Protein AF-A0A5J9UDC1-F1 (afdb_monomer_lite)

Foldseek 3Di:
DDPDPVVVVVVVVVVVVVVVVVVVPDDDDDDDDDDPPDPPDPDDPDPDDPVDDDDDDDPCDDPDDLVPDPQDDPVRRPPDPDDDPDPPDRDQDQDPVRDTDDDDDDQAQADFDQDPVGTDGDPPGNPVCPVCPPPPDDDDDNVVNVPDDD

pLDDT: mean 74.93, std 16.0, range [42.19, 95.94]

Radius of gyration: 31.2 Å; chains: 1; bounding box: 44×82×73 Å

Sequence (150 aa):
MKPRLDMLCAAVVAVLLLAACNATAAKSTSQLKNGQHRQASSSASGSCDVFRGRWVLDASYPLYDSSRCPFVRKEFDCRKPGGEPNQTTIPHIRLDYSVTLVYYLSHYLIDIVNEKAGRVLKLDAVDKCHKWRDADVLVFGSWCWWASKK

Organism: NCBI:txid38414

InterPro domains:
  IPR025846 Trichome birefringence-like, N-terminal domain [PF14416] (47-82)
  IPR026057 Trichome birefringence-like, C-terminal domain [PF13839] (95-150)
  IPR029962 Trichome birefringence-like family [PTHR32285] (90-148)

Structure (mmCIF, N/CA/C/O backbone):
data_AF-A0A5J9UDC1-F1
#
_entry.id   AF-A0A5J9UDC1-F1
#
loop_
_atom_site.group_PDB
_atom_site.id
_atom_site.type_symbol
_atom_site.label_atom_id
_atom_site.label_alt_id
_atom_site.label_comp_id
_atom_site.label_asym_id
_atom_site.label_entity_id
_atom_site.label_seq_id
_atom_site.pdbx_PDB_ins_code
_atom_site.Cartn_x
_atom_site.Cartn_y
_atom_site.Cartn_z
_atom_site.occupancy
_atom_site.B_iso_or_equiv
_atom_site.auth_seq_id
_atom_site.auth_comp_id
_atom_site.auth_asym_id
_atom_site.auth_atom_id
_atom_site.pdbx_PDB_model_num
ATOM 1 N N . MET A 1 1 ? -23.444 59.902 -43.650 1.00 46.25 1 MET A N 1
ATOM 2 C CA . MET A 1 1 ? -23.418 58.572 -43.004 1.00 46.25 1 MET A CA 1
ATOM 3 C C . MET A 1 1 ? -22.331 57.737 -43.670 1.00 46.25 1 MET A C 1
ATOM 5 O O . MET A 1 1 ? -22.429 57.489 -44.861 1.00 46.25 1 MET A O 1
ATOM 9 N N . LYS A 1 2 ? -21.255 57.405 -42.947 1.00 46.91 2 LYS A N 1
ATOM 10 C CA . LYS A 1 2 ? -20.126 56.583 -43.420 1.00 46.91 2 LYS A CA 1
ATOM 11 C C . LYS A 1 2 ? -19.844 55.548 -42.325 1.00 46.91 2 LYS A C 1
ATOM 13 O O . LYS A 1 2 ? -19.538 55.975 -41.211 1.00 46.91 2 LYS A O 1
ATOM 18 N N . PRO A 1 3 ? -20.000 54.239 -42.575 1.00 50.06 3 PRO A N 1
ATOM 19 C CA . PRO A 1 3 ? -19.597 53.236 -41.600 1.00 50.06 3 PRO A CA 1
ATOM 20 C C . PRO A 1 3 ? -18.074 53.301 -41.443 1.00 50.06 3 PRO A C 1
ATOM 22 O O . PRO A 1 3 ? -17.346 53.451 -42.426 1.00 50.06 3 PRO A O 1
ATOM 25 N N . ARG A 1 4 ? -17.603 53.285 -40.193 1.00 58.06 4 ARG A N 1
ATOM 26 C CA . ARG A 1 4 ? -16.180 53.412 -39.867 1.00 58.06 4 ARG A CA 1
ATOM 27 C C . ARG A 1 4 ? -15.426 52.201 -40.413 1.00 58.06 4 ARG A C 1
ATOM 29 O O . ARG A 1 4 ? -15.742 51.063 -40.073 1.00 58.06 4 ARG A O 1
ATOM 36 N N . LEU A 1 5 ? -14.445 52.490 -41.262 1.00 56.72 5 LEU A N 1
ATOM 37 C CA . LEU A 1 5 ? -13.583 51.552 -41.983 1.00 56.72 5 LEU A CA 1
ATOM 38 C C . LEU A 1 5 ? -12.918 50.510 -41.056 1.00 56.72 5 LEU A C 1
ATOM 40 O O . LEU A 1 5 ? -12.676 49.380 -41.470 1.00 56.72 5 LEU A O 1
ATOM 44 N N . ASP A 1 6 ? -12.737 50.850 -39.779 1.00 61.81 6 ASP A N 1
ATOM 45 C CA . ASP A 1 6 ? -12.153 49.978 -38.753 1.00 61.81 6 ASP A CA 1
ATOM 46 C C . ASP A 1 6 ? -13.005 48.733 -38.450 1.00 61.81 6 ASP A C 1
ATOM 48 O O . ASP A 1 6 ? -12.471 47.647 -38.220 1.00 61.81 6 ASP A O 1
ATOM 52 N N . MET A 1 7 ? -14.337 48.851 -38.505 1.00 63.88 7 MET A N 1
ATOM 53 C CA . MET A 1 7 ? -15.242 47.739 -38.181 1.00 63.88 7 MET A CA 1
ATOM 54 C C . MET A 1 7 ? -15.325 46.715 -39.319 1.00 63.88 7 MET A C 1
ATOM 56 O O . MET A 1 7 ? -15.493 45.521 -39.077 1.00 63.88 7 MET A O 1
ATOM 60 N N . LEU A 1 8 ? -15.144 47.175 -40.561 1.00 66.62 8 LEU A N 1
ATOM 61 C CA . LEU A 1 8 ? -15.025 46.307 -41.731 1.00 66.62 8 LEU A CA 1
ATOM 62 C C . LEU A 1 8 ? -13.693 45.547 -41.713 1.00 66.62 8 LEU A C 1
ATOM 64 O O . LEU A 1 8 ? -13.681 44.352 -41.993 1.00 66.62 8 LEU A O 1
ATOM 68 N N . CYS A 1 9 ? -12.596 46.192 -41.301 1.00 71.50 9 CYS A N 1
ATOM 69 C CA . CYS A 1 9 ? -11.298 45.530 -41.139 1.00 71.50 9 CYS A CA 1
ATOM 70 C C . CYS A 1 9 ? -11.352 44.396 -40.105 1.00 71.50 9 CYS A C 1
ATOM 72 O O . CYS A 1 9 ? -10.913 43.284 -40.392 1.00 71.50 9 CYS A O 1
ATOM 74 N N . ALA A 1 10 ? -11.943 44.640 -38.931 1.00 73.12 10 ALA A N 1
ATOM 75 C CA . ALA A 1 10 ? -12.063 43.621 -37.887 1.00 73.12 10 ALA A CA 1
ATOM 76 C C . ALA A 1 10 ? -12.912 42.416 -38.335 1.00 73.12 10 ALA A C 1
ATOM 78 O O . ALA A 1 10 ? -12.539 41.268 -38.088 1.00 73.12 10 ALA A O 1
ATOM 79 N N . ALA A 1 11 ? -14.017 42.667 -39.046 1.00 79.06 11 ALA A N 1
ATOM 80 C CA . ALA A 1 11 ? -14.871 41.609 -39.580 1.00 79.06 11 ALA A CA 1
ATOM 81 C C . ALA A 1 11 ? -14.157 40.777 -40.660 1.00 79.06 11 ALA A C 1
ATOM 83 O O . ALA A 1 11 ? -14.236 39.550 -40.640 1.00 79.06 11 ALA A O 1
ATOM 84 N N . VAL A 1 12 ? -13.410 41.420 -41.566 1.00 82.06 12 VAL A N 1
ATOM 85 C CA . VAL A 1 12 ? -12.640 40.724 -42.611 1.00 82.06 12 VAL A CA 1
ATOM 86 C C . VAL A 1 12 ? -11.525 39.870 -41.999 1.00 82.06 12 VAL A C 1
ATOM 88 O O . VAL A 1 12 ? -11.367 38.714 -42.388 1.00 82.06 12 VAL A O 1
ATOM 91 N N . VAL A 1 13 ? -10.802 40.378 -40.996 1.00 81.25 13 VAL A N 1
ATOM 92 C CA . VAL A 1 13 ? -9.755 39.614 -40.292 1.00 81.25 13 VAL A CA 1
ATOM 93 C C . VAL A 1 13 ? -10.343 38.404 -39.558 1.00 81.25 13 VAL A C 1
ATOM 95 O O . VAL A 1 13 ? -9.793 37.309 -39.656 1.00 81.25 13 VAL A O 1
ATOM 98 N N . ALA A 1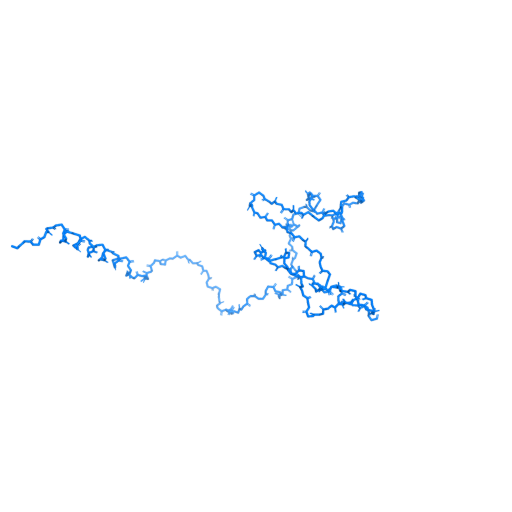 14 ? -11.486 38.558 -38.882 1.00 81.50 14 ALA A N 1
ATOM 99 C CA . ALA A 1 14 ? -12.152 37.450 -38.197 1.00 81.50 14 ALA A CA 1
ATOM 100 C C . ALA A 1 14 ? -12.617 36.351 -39.172 1.00 81.50 14 ALA A C 1
ATOM 102 O O . ALA A 1 14 ? -12.428 35.165 -38.899 1.00 81.50 14 ALA A O 1
ATOM 103 N N . VAL A 1 15 ? -13.167 36.730 -40.331 1.00 81.69 15 VAL A N 1
ATOM 104 C CA . VAL A 1 15 ? -13.594 35.781 -41.374 1.00 81.69 15 VAL A CA 1
ATOM 105 C C . VAL A 1 15 ? -12.397 35.039 -41.983 1.00 81.69 15 VAL A C 1
ATOM 107 O O . VAL A 1 15 ? -12.477 33.829 -42.190 1.00 81.69 15 VAL A O 1
ATOM 110 N N . LEU A 1 16 ? -11.268 35.721 -42.210 1.00 78.94 16 LEU A N 1
ATOM 111 C CA . LEU A 1 16 ? -10.038 35.093 -42.710 1.00 78.94 16 LEU A CA 1
ATOM 112 C C . LEU A 1 16 ? -9.428 34.107 -41.700 1.00 78.94 16 LEU A C 1
ATOM 114 O O . LEU A 1 16 ? -8.995 33.024 -42.091 1.00 78.94 16 LEU A O 1
ATOM 118 N N . LEU A 1 17 ? -9.440 34.435 -40.404 1.00 74.00 17 LEU A N 1
ATOM 119 C CA . LEU A 1 17 ? -8.957 33.541 -39.344 1.00 74.00 17 LEU A CA 1
AT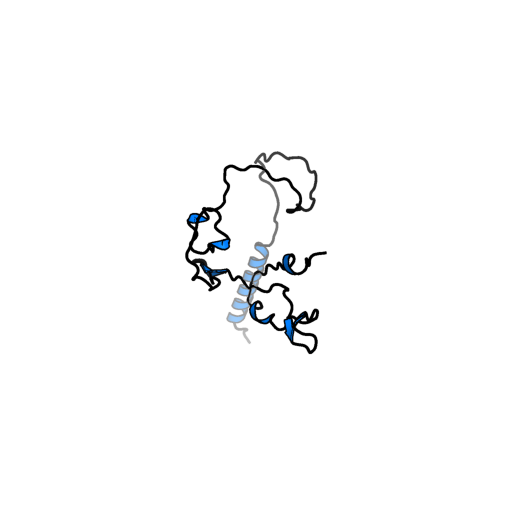OM 120 C C . LEU A 1 17 ? -9.843 32.296 -39.188 1.00 74.00 17 LEU A C 1
ATOM 122 O O . LEU A 1 17 ? -9.332 31.185 -39.055 1.00 74.00 17 LEU A O 1
ATOM 126 N N . LEU A 1 18 ? -11.167 32.457 -39.268 1.00 74.56 18 LEU A N 1
ATOM 127 C CA . LEU A 1 18 ? -12.111 31.334 -39.243 1.00 74.56 18 LEU A CA 1
ATOM 128 C C . LEU A 1 18 ? -11.950 30.420 -40.469 1.00 74.56 18 LEU A C 1
ATOM 130 O O . LEU A 1 18 ? -11.975 29.197 -40.330 1.00 74.56 18 LEU A O 1
ATOM 134 N N . ALA A 1 19 ? -11.723 30.992 -41.655 1.00 73.06 19 ALA A N 1
ATOM 135 C CA . ALA A 1 19 ? -11.445 30.219 -42.865 1.00 73.06 19 ALA A CA 1
ATOM 136 C C . ALA A 1 19 ? -10.127 29.4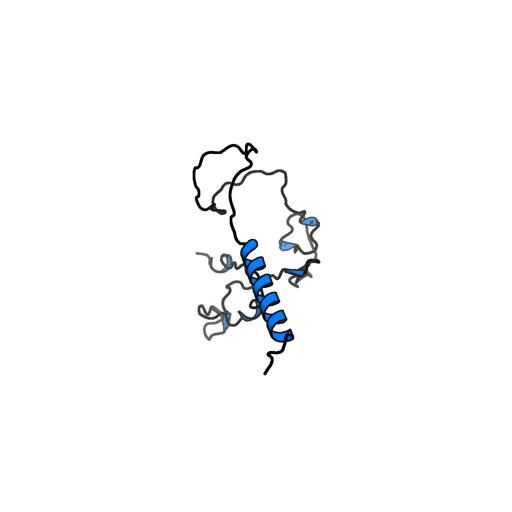26 -42.761 1.00 73.06 19 ALA A C 1
ATOM 138 O O . ALA A 1 19 ? -10.076 28.271 -43.182 1.00 73.06 19 ALA A O 1
ATOM 139 N N . ALA A 1 20 ? -9.087 30.003 -42.147 1.00 68.62 20 ALA A N 1
ATOM 140 C CA . ALA A 1 20 ? -7.813 29.323 -41.911 1.00 68.62 20 ALA A CA 1
ATOM 141 C C . ALA A 1 20 ? -7.926 28.172 -40.891 1.00 68.62 20 ALA A C 1
ATOM 143 O O . ALA A 1 20 ? -7.293 27.134 -41.078 1.00 68.62 20 ALA A O 1
ATOM 144 N N . CYS A 1 21 ? -8.775 28.301 -39.863 1.00 58.31 21 CYS A N 1
ATOM 145 C CA . CYS A 1 21 ? -9.057 27.211 -38.916 1.00 58.31 21 CYS A CA 1
ATOM 146 C C . CYS A 1 21 ? -9.716 25.994 -39.583 1.00 58.31 21 CYS A C 1
ATOM 148 O O . CYS A 1 21 ? -9.442 24.858 -39.205 1.00 58.31 21 CYS A O 1
ATOM 150 N N . ASN A 1 22 ? -10.547 26.206 -40.606 1.00 60.66 22 ASN A N 1
ATOM 151 C CA . ASN A 1 22 ? -11.188 25.104 -41.328 1.00 60.66 22 ASN A CA 1
ATOM 152 C C . ASN A 1 22 ? -10.252 24.427 -42.348 1.00 60.66 22 ASN A C 1
ATOM 154 O O . ASN A 1 22 ? -10.557 23.333 -42.822 1.00 60.66 22 ASN A O 1
ATOM 158 N N . ALA A 1 23 ? -9.103 25.036 -42.665 1.00 57.06 23 ALA A N 1
ATOM 159 C CA . ALA A 1 23 ? -8.121 24.493 -43.605 1.00 57.06 23 ALA A CA 1
ATOM 160 C C . ALA A 1 23 ? -7.165 23.454 -42.983 1.00 57.06 23 ALA A C 1
ATOM 162 O O . ALA A 1 23 ? -6.425 22.801 -43.715 1.00 57.06 23 ALA A O 1
ATOM 163 N N . THR A 1 24 ? -7.192 23.246 -41.661 1.00 57.28 24 THR A N 1
ATOM 164 C CA . THR A 1 24 ? -6.388 22.214 -40.972 1.00 57.28 24 THR A CA 1
ATOM 165 C C . THR A 1 24 ? -7.205 21.011 -40.494 1.00 57.28 24 THR A C 1
ATOM 167 O O . THR A 1 24 ? -6.639 20.049 -39.980 1.00 57.28 24 THR A O 1
ATOM 170 N N . ALA A 1 25 ? -8.521 21.006 -40.724 1.00 57.12 25 ALA A N 1
ATOM 171 C CA . ALA A 1 25 ? -9.428 19.943 -40.286 1.00 57.12 25 ALA A CA 1
ATOM 172 C C . ALA A 1 25 ? -9.952 19.062 -41.440 1.00 57.12 25 ALA A C 1
ATOM 174 O O . ALA A 1 25 ? -11.057 18.526 -41.363 1.00 57.12 25 ALA A O 1
ATOM 175 N N . ALA A 1 26 ? -9.174 18.882 -42.515 1.00 56.66 26 ALA A N 1
ATOM 176 C CA . ALA A 1 26 ? -9.539 17.990 -43.614 1.00 56.66 26 ALA A CA 1
ATOM 177 C C . ALA A 1 26 ? -8.472 16.910 -43.881 1.00 56.66 26 ALA A C 1
ATOM 179 O O . ALA A 1 26 ? -7.430 17.165 -44.474 1.00 56.66 26 ALA A O 1
ATOM 180 N N . LYS A 1 27 ? -8.858 15.678 -43.521 1.00 42.19 27 LYS A N 1
ATOM 181 C CA . LYS A 1 27 ? -8.386 14.364 -44.000 1.00 42.19 27 LYS A CA 1
ATOM 182 C C . LYS A 1 27 ? -7.052 13.836 -43.471 1.00 42.19 27 LYS A C 1
ATOM 184 O O . LYS A 1 27 ? -5.985 13.973 -44.057 1.00 42.19 27 LYS A O 1
ATOM 189 N N . SER A 1 28 ? -7.211 13.027 -42.428 1.00 46.03 28 SER A N 1
ATOM 190 C CA . SER A 1 28 ? -6.384 11.851 -42.196 1.00 46.03 28 SER A CA 1
ATOM 191 C C . SER A 1 28 ? -6.628 10.775 -43.276 1.00 46.03 28 SER A C 1
ATOM 193 O O . SER A 1 28 ? -7.743 10.634 -43.783 1.00 46.03 28 SER A O 1
ATOM 195 N N . THR A 1 29 ? -5.584 9.971 -43.517 1.00 45.09 29 THR A N 1
ATOM 196 C CA . THR A 1 29 ? -5.488 8.682 -44.248 1.00 45.09 29 THR A CA 1
ATOM 197 C C . THR A 1 29 ? -5.123 8.698 -45.751 1.00 45.09 29 THR A C 1
ATOM 199 O O . THR A 1 29 ? -5.962 8.896 -46.622 1.00 45.09 29 THR A O 1
ATOM 202 N N . SER A 1 30 ? -3.864 8.361 -46.090 1.00 49.56 30 SER A N 1
ATOM 203 C CA . SER A 1 30 ? -3.491 7.018 -46.606 1.00 49.56 30 SER A CA 1
ATOM 204 C C . SER A 1 30 ? -2.038 6.906 -47.145 1.00 49.56 30 SER A C 1
ATOM 206 O O . SER A 1 30 ? -1.659 7.548 -48.111 1.00 49.56 30 SER A O 1
ATOM 208 N N . GLN A 1 31 ? -1.283 5.975 -46.535 1.00 49.84 31 GLN A N 1
ATOM 209 C CA . GLN A 1 31 ? -0.280 5.057 -47.123 1.00 49.84 31 GLN A CA 1
ATOM 210 C C . GLN A 1 31 ? 1.108 5.563 -47.599 1.00 49.84 31 GLN A C 1
ATOM 212 O O . GLN A 1 31 ? 1.301 5.918 -48.755 1.00 49.84 31 GLN A O 1
ATOM 217 N N . LEU A 1 32 ? 2.128 5.305 -46.765 1.00 48.84 32 LEU A N 1
ATOM 218 C CA . LEU A 1 32 ? 3.418 4.742 -47.201 1.00 48.84 32 LEU A CA 1
ATOM 219 C C . LEU A 1 32 ? 3.687 3.474 -46.368 1.00 48.84 32 LEU A C 1
ATOM 221 O O . LEU A 1 32 ? 4.038 3.539 -45.191 1.00 48.84 32 LEU A O 1
ATOM 225 N N . LYS A 1 33 ? 3.457 2.303 -46.974 1.00 49.88 33 LYS A N 1
ATOM 226 C CA . LYS A 1 33 ? 3.896 0.995 -46.464 1.00 49.88 33 LYS A CA 1
ATOM 227 C C . LYS A 1 33 ? 5.405 0.870 -46.686 1.00 49.88 33 LYS A C 1
ATOM 229 O O . LYS A 1 33 ? 5.839 1.080 -47.811 1.00 49.88 33 LYS A O 1
ATOM 234 N N . ASN A 1 34 ? 6.164 0.437 -45.678 1.00 42.56 34 ASN A N 1
ATOM 235 C CA . ASN A 1 34 ? 6.814 -0.885 -45.678 1.00 42.56 34 ASN A CA 1
ATOM 236 C C . ASN A 1 34 ? 7.710 -1.049 -44.433 1.00 42.56 34 ASN A C 1
ATOM 238 O O . ASN A 1 34 ? 8.881 -0.685 -44.433 1.00 42.56 34 ASN A O 1
ATOM 242 N N . GLY A 1 35 ? 7.152 -1.633 -43.377 1.00 43.56 35 GLY A N 1
ATOM 243 C CA . GLY A 1 35 ? 7.904 -2.257 -42.296 1.00 43.56 35 GLY A CA 1
ATOM 244 C C . GLY A 1 35 ? 7.243 -3.600 -42.036 1.00 43.56 35 GLY A C 1
ATOM 245 O O . GLY A 1 35 ? 6.104 -3.642 -41.576 1.00 43.56 35 GLY A O 1
ATOM 246 N N . GLN A 1 36 ? 7.901 -4.695 -42.416 1.00 49.31 36 GLN A N 1
ATOM 247 C CA . GLN A 1 36 ? 7.413 -6.053 -42.186 1.00 49.31 36 GLN A CA 1
ATOM 248 C C . GLN A 1 36 ? 7.435 -6.367 -40.683 1.00 49.31 36 GLN A C 1
ATOM 250 O O . GLN A 1 36 ? 8.337 -7.035 -40.186 1.00 49.31 36 GLN A O 1
ATOM 255 N N . HIS A 1 37 ? 6.422 -5.915 -39.947 1.00 45.47 37 HIS A N 1
ATOM 256 C CA . HIS A 1 37 ? 6.057 -6.551 -38.691 1.00 45.47 37 HIS A CA 1
ATOM 257 C C . HIS A 1 37 ? 5.244 -7.794 -39.053 1.00 45.47 37 HIS A C 1
ATOM 259 O O . HIS A 1 37 ? 4.125 -7.689 -39.560 1.00 45.47 37 HIS A O 1
ATOM 265 N N . ARG A 1 38 ? 5.853 -8.971 -38.870 1.00 47.41 38 ARG A N 1
ATOM 266 C CA . ARG A 1 38 ? 5.211 -10.278 -39.044 1.00 47.41 38 ARG A CA 1
ATOM 267 C C . ARG A 1 38 ? 3.813 -10.238 -38.422 1.00 47.41 38 ARG A C 1
ATOM 269 O O . ARG A 1 38 ? 3.671 -10.007 -37.224 1.00 47.41 38 ARG A O 1
ATOM 276 N N . GLN A 1 39 ? 2.792 -10.470 -39.245 1.00 53.41 39 GLN A N 1
ATOM 277 C CA . GLN A 1 39 ? 1.455 -10.797 -38.772 1.00 53.41 39 GLN A CA 1
ATOM 278 C C . GLN A 1 39 ? 1.543 -12.149 -38.061 1.00 53.41 39 GLN A C 1
ATOM 280 O O . GLN A 1 39 ? 1.449 -13.204 -38.684 1.00 53.41 39 GLN A O 1
ATOM 285 N N . ALA A 1 40 ? 1.770 -12.114 -36.750 1.00 49.25 40 ALA A N 1
ATOM 286 C CA . ALA A 1 40 ? 1.344 -13.200 -35.891 1.00 49.25 40 ALA A CA 1
ATOM 287 C C . ALA A 1 40 ? -0.187 -13.175 -35.916 1.00 49.25 40 ALA A C 1
ATOM 289 O O . ALA A 1 40 ? -0.805 -12.215 -35.461 1.00 49.25 40 ALA A O 1
ATOM 290 N N . SER A 1 41 ? -0.750 -14.179 -36.586 1.00 53.03 41 SER A N 1
ATOM 291 C CA . SER A 1 41 ? -2.098 -14.721 -36.420 1.00 53.03 41 SER A CA 1
ATOM 292 C C . SER A 1 41 ? -2.997 -13.962 -35.438 1.00 53.03 41 SER A C 1
ATOM 294 O O . SER A 1 41 ? -2.766 -13.969 -34.229 1.00 53.03 41 SER A O 1
ATOM 296 N N . SER A 1 42 ? -4.080 -13.384 -35.953 1.00 64.56 42 SER A N 1
ATOM 297 C CA . SER A 1 42 ? -5.220 -12.969 -35.144 1.00 64.56 42 SER A CA 1
ATOM 298 C C . SER A 1 42 ? -5.788 -14.178 -34.394 1.00 64.5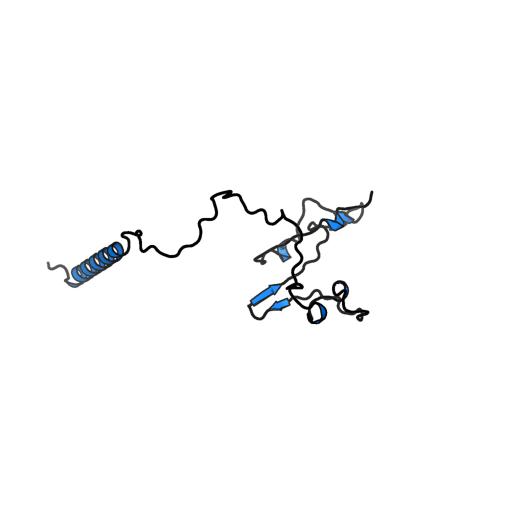6 42 SER A C 1
ATOM 300 O O . SER A 1 42 ? -6.580 -14.948 -34.935 1.00 64.56 42 SER A O 1
ATOM 302 N N . SER A 1 43 ? -5.392 -14.344 -33.140 1.00 54.28 43 SER A N 1
ATOM 303 C CA . SER A 1 43 ? -6.061 -15.230 -32.195 1.00 54.28 43 SER A CA 1
ATOM 304 C C . SER A 1 43 ? -6.053 -14.556 -30.830 1.00 54.28 43 SER A C 1
ATOM 306 O O . SER A 1 43 ? -5.013 -14.463 -30.187 1.00 54.28 43 SER A O 1
ATOM 308 N N . ALA A 1 44 ? -7.245 -14.098 -30.442 1.00 54.19 44 ALA A N 1
ATOM 309 C CA . ALA A 1 44 ? -7.604 -13.433 -29.194 1.00 54.19 44 ALA A CA 1
ATOM 310 C C . ALA A 1 44 ? -7.169 -11.961 -29.061 1.00 54.19 44 ALA A C 1
ATOM 312 O O . ALA A 1 44 ? -6.258 -11.623 -28.315 1.00 54.19 44 ALA A O 1
ATOM 313 N N . SER A 1 45 ? -7.981 -11.049 -29.606 1.00 58.69 45 SER A N 1
ATOM 314 C CA . SER A 1 45 ? -8.299 -9.794 -28.901 1.00 58.69 45 SER A CA 1
ATOM 315 C C . SER A 1 45 ? -9.127 -10.108 -27.640 1.00 58.69 45 SER A C 1
ATOM 317 O O . SER A 1 45 ? -10.263 -9.664 -27.484 1.00 58.69 45 SER A O 1
ATOM 319 N N . GLY A 1 46 ? -8.597 -10.991 -26.795 1.00 71.94 46 GLY A N 1
ATOM 320 C CA . GLY A 1 46 ? -9.109 -11.301 -25.474 1.00 71.94 46 GLY A CA 1
ATOM 321 C C . GLY A 1 46 ? -8.407 -10.398 -24.473 1.00 71.94 46 GLY A C 1
ATOM 322 O O . GLY A 1 46 ? -7.242 -10.049 -24.651 1.00 71.94 46 GLY A O 1
ATOM 323 N N . SER A 1 47 ? -9.129 -10.002 -23.431 1.00 85.31 47 SER A N 1
ATOM 324 C CA . SER A 1 47 ? -8.537 -9.341 -22.271 1.00 85.31 47 SER A CA 1
ATOM 325 C C . SER A 1 47 ? -7.319 -10.142 -21.782 1.00 85.31 47 SER A C 1
ATOM 327 O O . SER A 1 47 ? -7.407 -11.359 -21.604 1.00 85.31 47 SER A O 1
ATOM 329 N N . CYS A 1 48 ? -6.172 -9.476 -21.622 1.00 91.75 48 CYS A N 1
ATOM 330 C CA . CYS A 1 48 ? -4.992 -10.082 -21.016 1.00 91.75 48 CYS A CA 1
ATOM 331 C C . CYS A 1 48 ? -5.228 -10.173 -19.505 1.00 91.75 48 CYS A C 1
ATOM 333 O O . CYS A 1 48 ? -5.176 -9.162 -18.803 1.00 91.75 48 CYS A O 1
ATOM 335 N N . ASP A 1 49 ? -5.526 -11.373 -19.011 1.00 91.81 49 ASP A N 1
ATOM 336 C CA . ASP A 1 49 ? -5.667 -11.624 -17.580 1.00 91.81 49 ASP A CA 1
ATOM 337 C C . ASP A 1 49 ? -4.279 -11.738 -16.937 1.00 91.81 49 ASP A C 1
ATOM 339 O O . ASP A 1 49 ? -3.631 -12.784 -16.994 1.00 91.81 49 ASP A O 1
ATOM 343 N N . VAL A 1 50 ? -3.832 -10.649 -16.310 1.00 93.38 50 VAL A N 1
ATOM 344 C CA . VAL A 1 50 ? -2.529 -10.565 -15.629 1.00 93.38 50 VAL A CA 1
ATOM 345 C C . VAL A 1 50 ? -2.397 -11.521 -14.436 1.00 93.38 50 VAL A C 1
ATOM 347 O O . VAL A 1 50 ? -1.291 -11.718 -13.939 1.00 93.38 50 VAL A O 1
ATOM 350 N N . PHE A 1 51 ? -3.495 -12.134 -13.981 1.00 94.56 51 PHE A N 1
ATOM 351 C CA . PHE A 1 51 ? -3.509 -13.098 -12.880 1.00 94.56 51 PHE A CA 1
ATOM 352 C C . PHE A 1 51 ? -3.461 -14.557 -13.357 1.00 94.56 51 PHE A C 1
ATOM 354 O O . PHE A 1 51 ? -3.319 -15.466 -12.536 1.00 94.56 51 PHE A O 1
ATOM 361 N N . ARG A 1 52 ? -3.548 -14.812 -14.670 1.00 94.75 52 ARG A N 1
ATOM 362 C CA . ARG A 1 52 ? -3.434 -16.153 -15.261 1.00 94.75 52 ARG A CA 1
ATOM 363 C C . ARG A 1 52 ? -2.065 -16.358 -15.897 1.00 94.75 52 ARG A C 1
ATOM 365 O O . ARG A 1 52 ? -1.744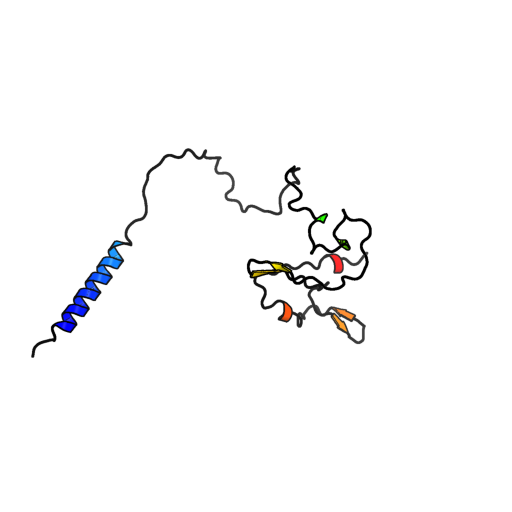 -15.773 -16.926 1.00 94.75 52 ARG A O 1
ATOM 372 N N . GLY A 1 53 ? -1.273 -17.266 -15.330 1.00 94.69 53 GLY A N 1
ATOM 373 C CA . GLY A 1 53 ? 0.042 -17.604 -15.868 1.00 94.69 53 GLY A CA 1
ATOM 374 C C . GLY A 1 53 ? 0.751 -18.712 -15.096 1.00 94.69 53 GLY A C 1
ATOM 375 O O . GLY A 1 53 ? 0.147 -19.429 -14.300 1.00 94.69 53 GLY A O 1
ATOM 376 N N . ARG A 1 54 ? 2.057 -18.844 -15.339 1.00 95.94 54 ARG A N 1
ATOM 377 C CA . ARG A 1 54 ? 2.966 -19.699 -14.568 1.00 95.94 54 ARG A CA 1
ATOM 378 C C . ARG A 1 54 ? 4.194 -18.902 -14.166 1.00 95.94 54 ARG A C 1
ATOM 380 O O . ARG A 1 54 ? 4.618 -18.017 -14.905 1.00 95.94 54 ARG A O 1
ATOM 387 N N . TRP A 1 55 ? 4.794 -19.271 -13.043 1.00 94.88 55 TRP A N 1
ATOM 388 C CA . TRP A 1 55 ? 6.116 -18.777 -12.686 1.00 94.88 55 TRP A CA 1
ATOM 389 C C . TRP A 1 55 ? 7.133 -19.235 -13.736 1.00 94.88 55 TRP A C 1
ATOM 391 O O . TRP A 1 55 ? 7.196 -20.417 -14.080 1.00 94.88 55 TRP A O 1
ATOM 401 N N . VAL A 1 56 ? 7.898 -18.285 -14.266 1.00 95.50 56 VAL A N 1
ATOM 402 C CA . VAL A 1 56 ? 9.004 -18.524 -15.196 1.00 95.50 56 VAL A CA 1
ATOM 403 C C . VAL A 1 56 ? 10.269 -18.042 -14.507 1.00 95.50 56 VAL A C 1
ATOM 405 O O . VAL A 1 56 ? 10.285 -16.948 -13.949 1.00 95.50 56 VAL A O 1
ATOM 408 N N . LEU A 1 57 ? 11.305 -18.879 -14.508 1.00 94.50 57 LEU A N 1
ATOM 409 C CA . LEU A 1 57 ? 12.591 -18.498 -13.943 1.00 94.50 57 LEU A CA 1
ATOM 410 C C . LEU A 1 57 ? 13.222 -17.415 -14.819 1.00 94.50 57 LEU A C 1
ATOM 412 O O . LEU A 1 57 ? 13.380 -17.608 -16.023 1.00 94.50 57 LEU A O 1
ATOM 416 N N . ASP A 1 58 ? 13.604 -16.309 -14.194 1.00 94.75 58 ASP A N 1
ATOM 417 C CA . ASP A 1 58 ? 14.287 -15.202 -14.845 1.00 94.75 58 ASP A CA 1
ATOM 418 C C . ASP A 1 58 ? 15.549 -14.844 -14.054 1.00 94.75 58 ASP A C 1
ATOM 420 O O . ASP A 1 58 ? 15.494 -14.605 -12.847 1.00 94.75 58 ASP A O 1
ATOM 424 N N . ALA A 1 59 ? 16.688 -14.820 -14.747 1.00 95.00 59 ALA A N 1
ATOM 425 C CA . ALA A 1 59 ? 17.982 -14.478 -14.169 1.00 95.00 59 ALA A CA 1
ATOM 426 C C . ALA A 1 59 ? 18.126 -12.975 -13.867 1.00 95.00 59 ALA A C 1
ATOM 428 O O . ALA A 1 59 ? 19.058 -12.594 -13.163 1.00 95.00 59 ALA A O 1
ATOM 429 N N . SER A 1 60 ? 17.229 -12.125 -14.387 1.00 93.56 60 SER A N 1
ATOM 430 C CA . SER A 1 60 ? 17.224 -10.684 -14.099 1.00 93.56 60 SER A CA 1
ATOM 431 C C . SER A 1 60 ? 16.715 -10.342 -12.690 1.00 93.56 60 SER A C 1
ATOM 433 O O . SER A 1 60 ? 16.956 -9.240 -12.198 1.00 93.56 60 SER A O 1
ATOM 435 N N . TYR A 1 61 ? 16.032 -11.278 -12.022 1.00 86.44 61 TYR A N 1
ATOM 436 C CA . TYR A 1 61 ? 15.535 -11.099 -10.659 1.00 86.44 61 TYR A CA 1
ATOM 437 C C . TYR A 1 61 ? 16.635 -11.320 -9.603 1.00 86.44 61 TYR A C 1
ATOM 439 O O . TYR A 1 61 ? 17.497 -12.183 -9.781 1.00 86.44 61 TYR A O 1
ATOM 447 N N . PRO A 1 62 ? 16.578 -10.613 -8.453 1.00 88.81 62 PRO A N 1
ATOM 448 C CA . PRO A 1 62 ? 15.509 -9.711 -8.006 1.00 88.81 62 PRO A CA 1
ATOM 449 C C . PRO A 1 62 ? 15.578 -8.306 -8.629 1.00 88.81 62 PRO A C 1
ATOM 451 O O . PRO A 1 62 ? 16.654 -7.803 -8.926 1.00 88.81 62 PRO A O 1
ATOM 454 N N . LEU A 1 63 ? 14.425 -7.632 -8.734 1.00 90.25 63 LEU A N 1
ATOM 455 C CA . LEU A 1 63 ? 14.316 -6.264 -9.278 1.00 90.25 63 LEU A CA 1
ATOM 456 C C . LEU A 1 63 ? 15.148 -5.217 -8.514 1.00 90.25 63 LEU A C 1
ATOM 458 O O . LEU A 1 63 ? 15.490 -4.174 -9.066 1.00 90.25 63 LEU A O 1
ATOM 462 N N . TYR A 1 64 ? 15.444 -5.464 -7.238 1.00 86.81 64 TYR A N 1
ATOM 463 C CA . TYR A 1 64 ? 16.299 -4.619 -6.412 1.00 86.81 64 TYR A CA 1
ATOM 464 C C . TYR A 1 64 ? 17.018 -5.453 -5.347 1.00 86.81 64 TYR A C 1
ATOM 466 O O . TYR A 1 64 ? 16.568 -6.532 -4.959 1.00 86.81 64 TYR A O 1
ATOM 474 N N . ASP A 1 65 ? 18.128 -4.925 -4.834 1.00 85.69 65 ASP A N 1
ATOM 475 C CA . ASP A 1 65 ? 18.856 -5.531 -3.721 1.00 85.69 65 ASP A CA 1
ATOM 476 C C . ASP A 1 65 ? 18.239 -5.111 -2.376 1.00 85.69 65 ASP A C 1
ATOM 478 O O . ASP A 1 65 ? 18.413 -3.974 -1.925 1.00 85.69 65 ASP A O 1
ATOM 482 N N . SER A 1 66 ? 17.524 -6.031 -1.717 1.00 83.75 66 SER A N 1
ATOM 483 C CA . SER A 1 66 ? 16.851 -5.770 -0.434 1.00 83.75 66 SER A CA 1
ATOM 484 C C . SER A 1 66 ? 17.811 -5.298 0.656 1.00 83.75 66 SER A C 1
ATOM 486 O O . SER A 1 66 ? 17.467 -4.416 1.442 1.00 83.75 66 SER A O 1
ATOM 488 N N . SER A 1 67 ? 19.044 -5.809 0.654 1.00 80.62 67 SER A N 1
ATOM 489 C CA . SER A 1 67 ? 20.045 -5.498 1.669 1.00 80.62 67 SER A CA 1
ATOM 490 C C . SER A 1 67 ? 20.550 -4.056 1.575 1.00 80.62 67 SER A C 1
ATOM 492 O O . SER A 1 67 ? 21.055 -3.520 2.561 1.00 80.62 67 SER A O 1
ATOM 494 N N . ARG A 1 68 ? 20.373 -3.395 0.427 1.00 84.19 68 ARG A N 1
ATOM 495 C CA . ARG A 1 68 ? 20.774 -2.000 0.198 1.00 84.19 68 ARG A CA 1
ATOM 496 C C . ARG A 1 68 ? 19.637 -0.999 0.377 1.00 84.19 68 ARG A C 1
ATOM 498 O O . ARG A 1 68 ? 19.890 0.199 0.312 1.00 84.19 68 ARG A O 1
ATOM 505 N N . CYS A 1 69 ? 18.405 -1.457 0.594 1.00 84.19 69 CYS A N 1
ATOM 506 C CA . CYS A 1 69 ? 17.271 -0.559 0.760 1.00 84.19 69 CYS A CA 1
ATOM 507 C C . CYS A 1 69 ? 17.196 -0.044 2.209 1.00 84.19 69 CYS A C 1
ATOM 509 O O . CYS A 1 69 ? 16.943 -0.842 3.113 1.00 84.19 69 CYS A O 1
ATOM 511 N N . PRO A 1 70 ? 17.370 1.268 2.462 1.00 81.88 70 PRO A N 1
ATOM 512 C CA . PRO A 1 70 ? 17.324 1.821 3.818 1.00 81.88 70 PRO A CA 1
ATOM 513 C C . PRO A 1 70 ? 15.903 1.854 4.404 1.00 81.88 70 PRO A C 1
ATOM 515 O O . PRO A 1 70 ? 15.739 2.025 5.607 1.00 81.88 70 PRO A O 1
ATOM 518 N N . PHE A 1 71 ? 14.874 1.693 3.566 1.00 82.06 71 PHE A N 1
ATOM 519 C CA . PHE A 1 71 ? 13.472 1.792 3.975 1.00 82.06 71 PHE A CA 1
ATOM 520 C C . PHE A 1 71 ? 12.819 0.438 4.275 1.00 82.06 71 PHE A C 1
ATOM 522 O O . PHE A 1 71 ? 11.770 0.393 4.920 1.00 82.06 71 PHE A O 1
ATOM 529 N N . VAL A 1 72 ? 13.406 -0.670 3.803 1.00 82.75 72 VAL A N 1
ATOM 530 C CA . VAL A 1 72 ? 12.892 -2.015 4.092 1.00 82.75 72 VAL A CA 1
ATOM 531 C C . VAL A 1 72 ? 13.149 -2.309 5.561 1.00 82.75 72 VAL A C 1
ATOM 533 O O . VAL A 1 72 ? 14.295 -2.318 6.014 1.00 82.75 72 VAL A O 1
ATOM 536 N N . ARG A 1 73 ? 12.078 -2.553 6.324 1.00 77.31 73 ARG A N 1
ATOM 537 C CA . ARG A 1 73 ? 12.241 -2.929 7.726 1.00 77.31 73 ARG A CA 1
ATOM 538 C C . ARG A 1 73 ? 12.875 -4.306 7.832 1.00 77.31 73 ARG A C 1
ATOM 540 O O . ARG A 1 73 ? 12.633 -5.189 7.013 1.00 77.31 73 ARG A O 1
ATOM 547 N N . LYS A 1 74 ? 13.624 -4.505 8.908 1.00 76.81 74 LYS A N 1
ATOM 548 C CA . LYS A 1 74 ? 14.322 -5.757 9.202 1.00 76.81 74 LYS A CA 1
ATOM 549 C C . LYS A 1 74 ? 13.409 -6.983 9.250 1.00 76.81 74 LYS A C 1
ATOM 551 O O . LYS A 1 74 ? 13.854 -8.061 8.892 1.00 76.81 74 LYS A O 1
ATOM 556 N N . GLU A 1 75 ? 12.140 -6.828 9.646 1.00 78.50 75 GLU A N 1
ATOM 557 C CA . GLU A 1 75 ? 11.193 -7.953 9.684 1.00 78.50 75 GLU A CA 1
ATOM 558 C C . GLU A 1 75 ? 10.914 -8.520 8.284 1.00 78.50 75 GLU A C 1
ATOM 560 O O . GLU A 1 75 ? 10.440 -9.646 8.162 1.00 78.50 75 GLU A O 1
ATOM 565 N N . PHE A 1 76 ? 11.222 -7.748 7.236 1.00 80.12 76 PHE A N 1
ATOM 566 C CA . PHE A 1 76 ? 11.035 -8.116 5.838 1.00 80.12 76 PHE A CA 1
ATOM 567 C C . PHE A 1 76 ? 12.361 -8.368 5.088 1.00 80.12 76 PHE A C 1
ATOM 569 O O . PHE A 1 76 ? 12.326 -8.855 3.960 1.00 80.12 76 PHE A O 1
ATOM 576 N N . ASP A 1 77 ? 13.530 -8.086 5.680 1.00 80.06 77 ASP A N 1
ATOM 577 C CA . ASP A 1 77 ? 14.845 -8.323 5.054 1.00 80.06 77 ASP A CA 1
ATOM 578 C C . ASP A 1 77 ? 15.426 -9.681 5.478 1.00 80.06 77 ASP A C 1
ATOM 580 O O . ASP A 1 77 ? 16.240 -9.782 6.393 1.00 80.06 77 ASP A O 1
ATOM 584 N N . CYS A 1 78 ? 15.026 -10.746 4.779 1.00 78.06 78 CYS A N 1
ATOM 585 C CA . CYS A 1 78 ? 15.451 -12.120 5.081 1.00 78.06 78 CYS A CA 1
ATOM 586 C C . CYS A 1 78 ? 16.962 -12.364 4.896 1.00 78.06 78 CYS A C 1
ATOM 588 O O . CYS A 1 78 ? 17.474 -13.388 5.344 1.00 78.06 78 CYS A O 1
ATOM 590 N N . ARG A 1 79 ? 17.679 -11.461 4.208 1.00 77.38 79 ARG A N 1
ATOM 591 C CA . ARG A 1 79 ? 19.123 -11.591 3.946 1.00 77.38 79 ARG A CA 1
ATOM 592 C C . ARG A 1 79 ? 19.982 -11.037 5.082 1.00 77.38 79 ARG A C 1
ATOM 594 O O . ARG A 1 79 ? 21.158 -11.388 5.153 1.00 77.38 79 ARG A O 1
ATOM 601 N N . LYS A 1 80 ? 19.431 -10.195 5.966 1.00 69.19 80 LYS A N 1
ATOM 602 C CA . LYS A 1 80 ? 20.166 -9.608 7.094 1.00 69.19 80 LYS A CA 1
ATOM 603 C C . LYS A 1 80 ? 19.841 -10.320 8.412 1.00 69.19 80 LYS A C 1
ATOM 605 O O . LYS A 1 80 ? 18.725 -10.189 8.912 1.00 69.19 80 LYS A O 1
ATOM 610 N N . PRO A 1 81 ? 20.805 -11.016 9.035 1.00 64.31 81 PRO A N 1
ATOM 611 C CA . PRO A 1 81 ? 20.619 -11.542 10.382 1.00 64.31 81 PRO A CA 1
ATOM 612 C C . PRO A 1 81 ? 20.692 -10.422 11.442 1.00 64.31 81 PRO A C 1
ATOM 614 O O . PRO A 1 81 ? 21.643 -9.649 11.468 1.00 64.31 81 PRO A O 1
ATOM 617 N N . GLY A 1 82 ? 19.702 -10.363 12.346 1.00 60.84 82 GLY A N 1
ATOM 618 C CA . GLY A 1 82 ? 19.845 -9.779 13.694 1.00 60.84 82 GLY A CA 1
ATOM 619 C C . GLY A 1 82 ? 19.974 -8.250 13.840 1.00 60.84 82 GLY A C 1
ATOM 620 O O . GLY A 1 82 ? 20.918 -7.785 14.467 1.00 60.84 82 GLY A O 1
ATOM 621 N N . GLY A 1 83 ? 19.012 -7.457 13.350 1.00 52.16 83 GLY A N 1
ATOM 622 C CA . GLY A 1 83 ? 18.984 -5.996 13.572 1.00 52.16 83 GLY A CA 1
ATOM 623 C C . GLY A 1 83 ? 18.319 -5.540 14.887 1.00 52.16 83 GLY A C 1
ATOM 624 O O . GLY A 1 83 ? 17.297 -6.095 15.304 1.00 52.16 83 GLY A O 1
ATOM 625 N N . GLU A 1 84 ? 18.849 -4.476 15.498 1.00 57.12 84 GLU A N 1
ATOM 626 C CA . GLU A 1 84 ? 18.409 -3.866 16.768 1.00 57.12 84 GLU A CA 1
ATOM 627 C C . GLU A 1 84 ? 16.939 -3.357 16.729 1.00 57.12 84 GLU A C 1
ATOM 629 O O . GLU A 1 84 ? 16.464 -2.875 15.694 1.00 57.12 84 GLU A O 1
ATOM 634 N N . PRO A 1 85 ? 16.123 -3.543 17.786 1.00 53.00 85 PRO A N 1
ATOM 635 C CA . PRO A 1 85 ? 14.678 -3.279 17.774 1.00 53.00 85 PRO A CA 1
ATOM 636 C C . PRO A 1 85 ? 14.297 -1.869 18.222 1.00 53.00 85 PRO A C 1
ATOM 638 O O . PRO A 1 85 ? 13.659 -1.737 19.250 1.00 53.00 85 PRO A O 1
ATOM 641 N N . ASN A 1 86 ? 14.612 -0.825 17.447 1.00 50.84 86 ASN A N 1
ATOM 642 C CA . ASN A 1 86 ? 14.179 0.540 17.805 1.00 50.84 86 ASN A CA 1
ATOM 643 C C . ASN A 1 86 ? 13.599 1.391 16.655 1.00 50.84 86 ASN A C 1
ATOM 645 O O . ASN A 1 86 ? 13.513 2.608 16.778 1.00 50.84 86 ASN A O 1
ATOM 649 N N . GLN A 1 87 ? 13.129 0.792 15.553 1.00 54.62 87 GLN A N 1
ATOM 650 C CA . GLN A 1 87 ? 12.494 1.547 14.457 1.00 54.62 87 GLN A CA 1
ATOM 651 C C . GLN A 1 87 ? 10.984 1.261 14.357 1.00 54.62 87 GLN A C 1
ATOM 653 O O . GLN A 1 87 ? 10.512 0.572 13.452 1.00 54.62 87 GLN A O 1
ATOM 658 N N . THR A 1 88 ? 10.200 1.784 15.302 1.00 46.88 88 THR A N 1
ATOM 659 C CA . THR A 1 88 ? 8.733 1.599 15.349 1.00 46.88 88 THR A CA 1
ATOM 660 C C . THR A 1 88 ? 7.949 2.587 14.471 1.00 46.88 88 THR A C 1
ATOM 662 O O . THR A 1 88 ? 6.723 2.515 14.413 1.00 46.88 88 THR A O 1
ATOM 665 N N . THR A 1 89 ? 8.619 3.488 13.749 1.00 50.88 89 THR A N 1
ATOM 666 C CA . THR A 1 89 ? 7.964 4.476 12.876 1.00 50.88 89 THR A CA 1
ATOM 667 C C . THR A 1 89 ? 7.822 3.933 11.454 1.00 50.88 89 THR A C 1
ATOM 669 O O . THR A 1 89 ? 8.809 3.539 10.833 1.00 50.88 89 THR A O 1
ATOM 672 N N . ILE A 1 90 ? 6.594 3.907 10.926 1.00 55.84 90 ILE A N 1
ATOM 673 C CA . ILE A 1 90 ? 6.327 3.579 9.518 1.00 55.84 90 ILE A CA 1
ATOM 674 C C . ILE A 1 90 ? 6.933 4.694 8.646 1.00 55.84 90 ILE A C 1
ATOM 676 O O . ILE A 1 90 ? 6.623 5.863 8.886 1.00 55.84 90 ILE A O 1
ATOM 680 N N . PRO A 1 91 ? 7.796 4.384 7.661 1.00 61.06 91 PRO A N 1
ATOM 681 C CA . PRO A 1 91 ? 8.452 5.418 6.875 1.00 61.06 91 PRO A CA 1
ATOM 682 C C . PRO A 1 91 ? 7.452 6.082 5.920 1.00 61.06 91 PRO A C 1
ATOM 684 O O . PRO A 1 91 ? 6.881 5.429 5.049 1.00 61.06 91 PRO A O 1
ATOM 687 N N . HIS A 1 92 ? 7.270 7.395 6.061 1.00 61.06 92 HIS A N 1
ATOM 688 C CA . HIS A 1 92 ? 6.811 8.235 4.958 1.00 61.06 92 HIS A CA 1
ATOM 689 C C . HIS A 1 92 ? 7.990 8.395 3.998 1.00 61.06 92 HIS A C 1
ATOM 691 O O . HIS A 1 92 ? 8.956 9.090 4.315 1.00 61.06 92 HIS A O 1
ATOM 697 N N . ILE A 1 93 ? 7.943 7.719 2.851 1.00 71.69 93 ILE A N 1
ATOM 698 C CA . ILE A 1 93 ? 9.030 7.764 1.868 1.00 71.69 93 ILE A CA 1
ATOM 699 C C . ILE A 1 93 ? 8.673 8.837 0.847 1.00 71.69 93 ILE A C 1
ATOM 701 O O . ILE A 1 93 ? 7.759 8.649 0.041 1.00 71.69 93 ILE A O 1
ATOM 705 N N . ARG A 1 94 ? 9.380 9.968 0.899 1.00 67.69 94 ARG A N 1
ATOM 706 C CA . ARG A 1 94 ? 9.344 10.986 -0.152 1.00 67.69 94 ARG A CA 1
ATOM 707 C C . ARG A 1 94 ? 10.490 10.716 -1.112 1.00 67.69 94 ARG A C 1
ATOM 709 O O . ARG A 1 94 ? 11.649 10.784 -0.716 1.00 67.69 94 ARG A O 1
ATOM 716 N N . LEU A 1 95 ? 10.146 10.385 -2.347 1.00 70.62 95 LEU A N 1
ATOM 717 C CA . LEU A 1 95 ? 11.107 10.242 -3.432 1.00 70.62 95 LEU A CA 1
ATOM 718 C C . LEU A 1 95 ? 11.331 11.607 -4.089 1.00 70.62 95 LEU A C 1
ATOM 720 O O . LEU A 1 95 ? 10.443 12.462 -4.068 1.00 70.62 95 LEU A O 1
ATOM 724 N N . ASP A 1 96 ? 12.486 11.786 -4.727 1.00 75.62 96 ASP A N 1
ATOM 725 C CA . ASP A 1 96 ? 12.874 13.051 -5.377 1.00 75.62 96 ASP A CA 1
ATOM 726 C C . ASP A 1 96 ? 11.916 13.478 -6.505 1.00 75.62 96 ASP A C 1
ATOM 728 O O . ASP A 1 96 ? 11.867 14.639 -6.898 1.00 75.62 96 ASP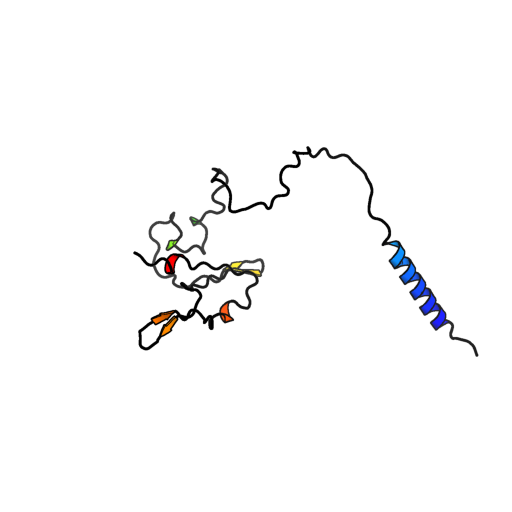 A O 1
ATOM 732 N N . TYR A 1 97 ? 11.094 12.548 -6.990 1.00 79.44 97 TYR A N 1
ATOM 733 C CA . TYR A 1 97 ? 10.112 12.751 -8.054 1.00 79.44 97 TYR A CA 1
ATOM 734 C C . TYR A 1 97 ? 8.745 13.253 -7.561 1.00 79.44 97 TYR A C 1
ATOM 736 O O . TYR A 1 97 ? 7.744 13.065 -8.247 1.00 79.44 97 TYR A O 1
ATOM 744 N N . SER A 1 98 ? 8.662 13.839 -6.362 1.00 83.44 98 SER A N 1
ATOM 745 C CA . SER A 1 98 ? 7.391 14.253 -5.734 1.00 83.44 98 SER A CA 1
ATOM 746 C C . SER A 1 98 ? 6.388 13.105 -5.542 1.00 83.44 98 SER A C 1
ATOM 748 O O . SER A 1 98 ? 5.188 13.330 -5.414 1.00 83.44 98 SER A O 1
ATOM 750 N N . VAL A 1 99 ? 6.879 11.865 -5.481 1.00 89.00 99 VAL A N 1
ATOM 751 C CA . VAL A 1 99 ? 6.075 10.679 -5.167 1.00 89.00 99 VAL A CA 1
ATOM 752 C C . VAL A 1 99 ? 6.178 10.401 -3.674 1.00 89.00 99 VAL A C 1
ATOM 754 O O . VAL A 1 99 ? 7.277 10.368 -3.114 1.00 89.00 99 VAL A O 1
ATOM 757 N N . THR A 1 100 ? 5.031 10.178 -3.034 1.00 87.62 100 THR A N 1
ATOM 758 C CA . THR A 1 100 ? 4.963 9.801 -1.620 1.00 87.62 100 THR A CA 1
ATOM 759 C C . THR A 1 100 ? 4.360 8.410 -1.489 1.00 87.62 100 THR A C 1
ATOM 761 O O . THR A 1 100 ? 3.219 8.190 -1.884 1.00 87.62 100 THR A O 1
ATOM 764 N N . LEU A 1 101 ? 5.115 7.476 -0.907 1.00 87.69 101 LEU A N 1
ATOM 765 C CA . LEU A 1 101 ? 4.601 6.158 -0.538 1.00 87.69 101 LEU A CA 1
ATOM 766 C C . LEU A 1 101 ? 4.217 6.164 0.944 1.00 87.69 101 LEU A C 1
ATOM 768 O O . LEU A 1 101 ? 5.042 6.484 1.805 1.00 87.69 101 LEU A O 1
ATOM 772 N N . VAL A 1 102 ? 2.967 5.802 1.236 1.00 86.50 102 VAL A N 1
ATOM 773 C CA . VAL A 1 102 ? 2.419 5.755 2.597 1.00 86.50 102 VAL A CA 1
ATOM 774 C C . VAL A 1 102 ? 1.832 4.376 2.860 1.00 86.50 102 VAL A C 1
ATOM 776 O O . VAL A 1 102 ? 0.991 3.894 2.107 1.00 86.50 102 VAL A O 1
ATOM 779 N N . TYR A 1 103 ? 2.254 3.752 3.959 1.00 85.94 103 TYR A N 1
ATOM 780 C CA . TYR A 1 103 ? 1.658 2.517 4.454 1.00 85.94 103 TYR A CA 1
ATOM 781 C C . TYR A 1 103 ? 0.790 2.817 5.678 1.00 85.94 103 TYR A C 1
ATOM 783 O O . TYR A 1 103 ? 1.278 3.327 6.685 1.00 85.94 103 TYR A O 1
ATOM 791 N N . TYR A 1 104 ? -0.501 2.494 5.607 1.00 84.44 104 TYR A N 1
ATOM 792 C CA . TYR A 1 104 ? -1.425 2.645 6.730 1.00 84.44 104 TYR A CA 1
ATOM 793 C C . TYR A 1 104 ? -1.889 1.274 7.219 1.00 84.44 104 TYR A C 1
ATOM 795 O O . TYR A 1 104 ? -2.596 0.555 6.515 1.00 84.44 104 TYR A O 1
ATOM 803 N N . LEU A 1 105 ? -1.498 0.907 8.442 1.00 82.75 105 LEU A N 1
ATOM 804 C CA . LEU A 1 105 ? -1.887 -0.369 9.035 1.00 82.75 105 LEU A CA 1
ATOM 805 C C . LEU A 1 105 ? -3.330 -0.300 9.555 1.00 82.75 105 LEU A C 1
ATOM 807 O O . LEU A 1 105 ? -3.586 0.210 10.645 1.00 82.75 105 LEU A O 1
ATOM 811 N N . SER A 1 106 ? -4.265 -0.856 8.786 1.00 86.56 106 SER A N 1
ATOM 812 C CA . SER A 1 106 ? -5.648 -1.089 9.210 1.00 86.56 106 SER A CA 1
ATOM 813 C C . SER A 1 106 ? -6.024 -2.546 8.959 1.00 86.56 106 SER A C 1
ATOM 815 O O . SER A 1 106 ? -6.407 -2.911 7.853 1.00 86.56 106 SER A O 1
ATOM 817 N N . HIS A 1 107 ? -5.888 -3.391 9.986 1.00 85.44 107 HIS A N 1
ATOM 818 C CA . HIS A 1 107 ? -6.037 -4.850 9.874 1.00 85.44 107 HIS A CA 1
ATOM 819 C C . HIS A 1 107 ? -7.346 -5.294 9.206 1.00 85.44 107 HIS A C 1
ATOM 821 O O . HIS A 1 107 ? -7.333 -6.183 8.361 1.00 85.44 107 HIS A O 1
ATOM 827 N N . TYR A 1 108 ? -8.459 -4.645 9.557 1.00 88.31 108 TYR A N 1
ATOM 828 C CA . TYR A 1 108 ? -9.791 -4.988 9.052 1.00 88.31 108 TYR A CA 1
ATOM 829 C C . TYR A 1 108 ? -10.363 -3.950 8.083 1.00 88.31 108 TYR A C 1
ATOM 831 O O . TYR A 1 108 ? -11.446 -4.168 7.554 1.00 88.31 108 TYR A O 1
ATOM 839 N N . LEU A 1 109 ? -9.661 -2.833 7.846 1.00 89.19 109 LEU A N 1
ATOM 840 C CA . LEU A 1 109 ? -10.111 -1.659 7.071 1.00 89.19 109 LEU A CA 1
ATOM 841 C C . LEU A 1 109 ? -11.308 -0.891 7.665 1.00 89.19 109 LEU A C 1
ATOM 843 O O . LEU A 1 109 ? -11.407 0.310 7.434 1.00 89.19 109 LEU A O 1
ATOM 847 N N . ILE A 1 110 ? -12.149 -1.549 8.460 1.00 89.69 110 ILE A N 1
ATOM 848 C CA . ILE A 1 110 ? -13.309 -0.991 9.163 1.00 89.69 110 ILE A CA 1
ATOM 849 C C . ILE A 1 110 ? -12.986 -0.560 10.597 1.00 89.69 110 ILE A C 1
ATOM 851 O O . ILE A 1 110 ? -11.930 -0.887 11.155 1.00 89.69 110 ILE A O 1
ATOM 855 N N . ASP A 1 111 ? -13.923 0.156 11.213 1.00 88.38 111 ASP A N 1
ATOM 856 C CA . ASP A 1 111 ? -13.764 0.635 12.578 1.00 88.38 111 ASP A CA 1
ATOM 857 C C . ASP A 1 111 ? -13.927 -0.471 13.624 1.00 88.38 111 ASP A C 1
ATOM 859 O O . ASP A 1 111 ? -14.872 -1.262 13.623 1.00 88.38 111 ASP A O 1
ATOM 863 N N . ILE A 1 112 ? -12.993 -0.479 14.576 1.00 88.69 112 ILE A N 1
ATOM 864 C CA . ILE A 1 112 ? -13.082 -1.272 15.801 1.00 88.69 112 ILE A CA 1
ATOM 865 C C . ILE A 1 112 ? -13.521 -0.331 16.916 1.00 88.69 112 ILE A C 1
ATOM 867 O O . ILE A 1 112 ? -12.782 0.592 17.280 1.00 88.69 112 ILE A O 1
ATOM 871 N N . VAL A 1 113 ? -14.709 -0.577 17.455 1.00 89.44 113 VAL A N 1
ATOM 872 C CA . VAL A 1 113 ? -15.307 0.195 18.547 1.00 89.44 113 VAL A CA 1
ATOM 873 C C . VAL A 1 113 ? -15.336 -0.642 19.822 1.00 89.44 113 VAL A C 1
ATOM 875 O O . VAL A 1 113 ? -15.358 -1.871 19.775 1.00 89.44 113 VAL A O 1
ATOM 878 N N . ASN A 1 114 ? -15.298 0.020 20.977 1.00 91.56 114 ASN A N 1
ATOM 879 C CA . ASN A 1 114 ? -15.533 -0.646 22.254 1.00 91.56 114 ASN A CA 1
ATOM 880 C C . ASN A 1 114 ? -17.024 -0.570 22.568 1.00 91.56 114 ASN A C 1
ATOM 882 O O . ASN A 1 114 ? -17.555 0.517 22.790 1.00 91.56 114 ASN A O 1
ATOM 886 N N . GLU A 1 115 ? -17.676 -1.722 22.608 1.00 90.19 115 GLU A N 1
ATOM 887 C CA . GLU A 1 115 ? -19.046 -1.866 23.080 1.00 90.19 115 GLU A CA 1
ATOM 888 C C . GLU A 1 115 ? -19.070 -2.653 24.392 1.00 90.19 115 GLU A C 1
ATOM 890 O O . GLU A 1 115 ? -18.045 -3.127 24.883 1.00 90.19 115 GLU A O 1
ATOM 895 N N . LYS A 1 116 ? -20.260 -2.828 24.976 1.00 88.81 116 LYS A N 1
ATOM 896 C CA . LYS A 1 116 ? -20.432 -3.593 26.222 1.00 88.81 116 LYS A CA 1
ATOM 897 C C . LYS A 1 116 ? -19.912 -5.034 26.112 1.00 88.81 116 LYS A C 1
ATOM 899 O O . LYS A 1 116 ? -19.483 -5.598 27.109 1.00 88.81 116 LYS A O 1
ATOM 904 N N . ALA A 1 117 ? -19.933 -5.606 24.907 1.00 84.62 117 ALA A N 1
ATOM 905 C CA . ALA A 1 117 ? -19.429 -6.945 24.609 1.00 84.62 117 ALA A CA 1
ATOM 906 C C . ALA A 1 117 ? -17.901 -7.009 24.377 1.00 84.62 117 ALA A C 1
ATOM 908 O O . ALA A 1 117 ? -17.366 -8.092 24.151 1.00 84.62 117 ALA A O 1
ATOM 909 N N . GLY A 1 118 ? -17.189 -5.877 24.426 1.00 90.75 118 GLY A N 1
ATOM 910 C CA . GLY A 1 118 ? -15.750 -5.781 24.166 1.00 90.75 118 GLY A CA 1
ATOM 911 C C . GLY A 1 118 ? -15.427 -5.033 22.871 1.00 90.75 118 GLY A C 1
ATOM 912 O O . GLY A 1 118 ? -16.196 -4.186 22.418 1.00 90.75 118 GLY A O 1
ATOM 913 N N . ARG A 1 119 ? -14.262 -5.320 22.272 1.00 89.44 119 ARG A N 1
ATOM 914 C CA . ARG A 1 119 ? -13.900 -4.760 20.960 1.00 89.44 119 ARG A CA 1
ATOM 915 C C . ARG A 1 119 ? -14.708 -5.447 19.870 1.00 89.44 119 ARG A C 1
ATOM 917 O O . ARG A 1 119 ? -14.527 -6.638 19.635 1.00 89.44 119 ARG A O 1
ATOM 924 N N . VAL A 1 120 ? -15.544 -4.675 19.191 1.00 90.38 120 VAL A N 1
ATOM 925 C CA . VAL A 1 120 ? -16.424 -5.142 18.123 1.00 90.38 120 VAL A CA 1
ATOM 926 C C . VAL A 1 120 ? -16.035 -4.463 16.815 1.00 90.38 120 VAL A C 1
ATOM 928 O O . VAL A 1 120 ? -15.676 -3.285 16.780 1.00 90.38 120 VAL A O 1
ATOM 931 N N . LEU A 1 121 ? -16.085 -5.238 15.735 1.00 90.44 121 LEU A N 1
ATOM 932 C CA . LEU A 1 121 ? -15.940 -4.751 14.371 1.00 90.44 121 LEU A CA 1
ATOM 933 C C . LEU A 1 121 ? -17.275 -4.177 13.903 1.00 90.44 121 LEU A C 1
ATOM 935 O O . LEU A 1 121 ? -18.255 -4.911 13.782 1.00 90.44 121 LEU A O 1
ATOM 939 N N . LYS A 1 122 ? -17.314 -2.876 13.622 1.00 91.31 122 LYS A N 1
ATOM 940 C CA . LYS A 1 122 ? -18.502 -2.221 13.079 1.00 91.31 122 LYS A CA 1
ATOM 941 C C . LYS A 1 122 ? -18.447 -2.286 11.553 1.00 91.31 122 LYS A C 1
ATOM 943 O O . LYS A 1 122 ? -17.756 -1.491 10.926 1.00 91.31 122 LYS A O 1
ATOM 948 N N . LEU A 1 123 ? -19.147 -3.262 10.970 1.00 89.62 123 LEU A N 1
ATOM 949 C CA . LEU A 1 123 ? -19.057 -3.583 9.536 1.00 89.62 123 LEU A CA 1
ATOM 950 C C . LEU A 1 123 ? -19.495 -2.429 8.619 1.00 89.62 123 LEU A C 1
ATOM 952 O O . LEU A 1 123 ? -18.957 -2.285 7.526 1.00 89.62 123 LEU A O 1
ATOM 956 N N . ASP A 1 124 ? -20.408 -1.584 9.097 1.00 88.25 124 ASP A N 1
ATOM 957 C CA . ASP A 1 124 ? -20.993 -0.485 8.321 1.00 88.25 124 ASP A CA 1
ATOM 958 C C . ASP A 1 124 ? -20.283 0.864 8.540 1.00 88.25 124 ASP A C 1
ATOM 960 O O . ASP A 1 124 ? -20.812 1.910 8.167 1.00 88.25 124 ASP A O 1
ATOM 964 N N . ALA A 1 125 ? -19.113 0.875 9.191 1.00 86.12 125 ALA A N 1
ATOM 965 C CA . ALA A 1 125 ? -18.402 2.106 9.531 1.00 86.12 125 ALA A CA 1
ATOM 966 C C . ALA A 1 125 ? -16.939 2.102 9.072 1.00 86.12 125 ALA A C 1
ATOM 968 O O . ALA A 1 125 ? -16.164 1.178 9.335 1.00 86.12 125 ALA A O 1
ATOM 969 N N . VAL A 1 126 ? -16.576 3.201 8.408 1.00 86.75 126 VAL A N 1
ATOM 970 C CA . VAL A 1 126 ? -15.215 3.529 7.968 1.00 86.75 126 VAL A CA 1
ATOM 971 C C . VAL A 1 126 ? -14.952 5.008 8.276 1.00 86.75 126 VAL A C 1
ATOM 973 O O . VAL A 1 126 ? -14.534 5.797 7.432 1.00 86.75 126 VAL A O 1
ATOM 976 N N . ASP A 1 127 ? -15.223 5.432 9.501 1.00 80.12 127 ASP A N 1
ATOM 977 C CA . ASP A 1 127 ? -15.133 6.825 9.949 1.00 80.12 127 ASP A CA 1
ATOM 978 C C . ASP A 1 127 ? -13.679 7.329 9.911 1.00 80.12 127 ASP A C 1
ATOM 980 O O . ASP A 1 127 ? -13.385 8.504 9.648 1.00 80.12 127 ASP A O 1
ATOM 984 N N . LYS A 1 128 ? -12.715 6.412 10.059 1.00 75.69 128 LYS A N 1
ATOM 985 C CA . LYS A 1 128 ? -11.282 6.689 9.867 1.00 75.69 128 LYS A CA 1
ATOM 986 C C . LYS A 1 128 ? -10.866 6.820 8.389 1.00 75.69 128 LYS A C 1
ATOM 988 O O . LYS A 1 128 ? -9.669 6.926 8.113 1.00 75.69 128 LYS A O 1
ATOM 993 N N . CYS A 1 129 ? -11.822 6.876 7.448 1.00 76.44 129 CYS A N 1
ATOM 994 C CA . CYS A 1 129 ? -11.589 7.046 6.006 1.00 76.44 129 CYS A CA 1
ATOM 995 C C . CYS A 1 129 ? -10.859 8.350 5.628 1.00 76.44 129 CYS A C 1
ATOM 997 O O . CYS A 1 129 ? -10.127 8.422 4.644 1.00 76.44 129 CYS A O 1
ATOM 999 N N . HIS A 1 130 ? -10.997 9.399 6.440 1.00 82.56 130 HIS A N 1
ATOM 1000 C CA . HIS A 1 130 ? -10.434 10.721 6.140 1.00 82.56 130 HIS A CA 1
ATOM 1001 C C . HIS A 1 130 ? -8.910 10.732 5.919 1.00 82.56 130 HIS A C 1
ATOM 1003 O O . HIS A 1 130 ? -8.415 11.611 5.227 1.00 82.56 130 HIS A O 1
ATOM 1009 N N . LYS A 1 131 ? -8.167 9.752 6.448 1.00 80.81 131 LYS A N 1
ATOM 1010 C CA . LYS A 1 131 ? -6.700 9.689 6.320 1.00 80.81 131 LYS A CA 1
ATOM 1011 C C . LYS A 1 131 ? -6.185 9.313 4.925 1.00 80.81 131 LYS A C 1
ATOM 1013 O O . LYS A 1 131 ? -4.994 9.445 4.680 1.00 80.81 131 LYS A O 1
ATOM 1018 N N . TRP A 1 132 ? -7.047 8.796 4.052 1.00 86.50 132 TRP A N 1
ATOM 1019 C CA . TRP A 1 132 ? -6.695 8.280 2.722 1.00 86.50 132 TRP A CA 1
ATOM 1020 C C . TRP A 1 132 ? -7.446 9.004 1.601 1.00 86.50 132 TRP A C 1
ATOM 1022 O O . TRP A 1 132 ? -7.349 8.603 0.446 1.00 86.50 132 TRP A O 1
ATOM 1032 N N . ARG A 1 133 ? -8.167 10.088 1.926 1.00 85.62 133 ARG A N 1
ATOM 1033 C CA . ARG A 1 133 ? -8.949 10.866 0.952 1.00 85.62 133 ARG A CA 1
ATOM 1034 C C . ARG A 1 133 ? -8.095 11.581 -0.091 1.00 85.62 133 ARG A C 1
ATOM 1036 O O . ARG A 1 133 ? -8.555 11.733 -1.213 1.00 85.62 133 ARG A O 1
ATOM 1043 N N . ASP A 1 134 ? -6.880 11.973 0.271 1.00 89.50 134 ASP A N 1
ATOM 1044 C CA . ASP A 1 134 ? -5.991 12.748 -0.603 1.00 89.50 134 ASP A CA 1
ATOM 1045 C C . ASP A 1 134 ? -5.025 11.864 -1.413 1.00 89.50 134 ASP A C 1
ATOM 1047 O O . ASP A 1 134 ? -4.065 12.362 -1.992 1.00 89.50 134 ASP A O 1
ATOM 1051 N N . ALA A 1 135 ? -5.218 10.541 -1.414 1.00 91.62 135 ALA A N 1
ATOM 1052 C CA . ALA A 1 135 ? -4.344 9.620 -2.132 1.00 91.62 135 ALA A CA 1
ATOM 1053 C C . ALA A 1 135 ? -4.754 9.487 -3.605 1.00 91.62 135 ALA A C 1
ATOM 1055 O O . ALA A 1 135 ? -5.917 9.227 -3.906 1.00 91.62 135 ALA A O 1
ATOM 1056 N N . ASP A 1 136 ? -3.778 9.554 -4.511 1.00 93.94 136 ASP A N 1
ATOM 1057 C CA . ASP A 1 136 ? -4.008 9.327 -5.944 1.00 93.94 136 ASP A CA 1
ATOM 1058 C C . ASP A 1 136 ? -4.276 7.847 -6.267 1.00 93.94 136 ASP A C 1
ATOM 1060 O O . ASP A 1 136 ? -5.052 7.515 -7.162 1.00 93.94 136 ASP A O 1
ATOM 1064 N N . VAL A 1 137 ? -3.618 6.940 -5.536 1.00 93.94 137 VAL A N 1
ATOM 1065 C CA . VAL A 1 137 ? -3.724 5.486 -5.712 1.00 93.94 137 VAL A CA 1
ATOM 1066 C C . VAL A 1 137 ? -3.850 4.815 -4.349 1.00 93.94 137 VAL A C 1
ATOM 1068 O O . VAL A 1 137 ? -3.065 5.075 -3.438 1.00 93.94 137 VAL A O 1
ATOM 1071 N N . LEU A 1 138 ? -4.822 3.909 -4.227 1.00 92.88 138 LEU A N 1
ATOM 1072 C CA . LEU A 1 138 ? -5.112 3.165 -3.004 1.00 92.88 138 LEU A CA 1
ATOM 1073 C C . LEU A 1 138 ? -5.064 1.660 -3.259 1.00 92.88 138 LEU A C 1
ATOM 1075 O O . LEU A 1 138 ? -5.675 1.157 -4.200 1.00 92.88 138 LEU A O 1
ATOM 1079 N N . VAL A 1 139 ? -4.360 0.938 -2.387 1.00 93.19 139 VAL A N 1
ATOM 1080 C CA . VAL A 1 139 ? -4.241 -0.524 -2.438 1.00 93.19 139 VAL A CA 1
ATOM 1081 C C . VAL A 1 139 ? -4.602 -1.087 -1.069 1.00 93.19 139 VAL A C 1
ATOM 1083 O O . VAL A 1 139 ? -3.947 -0.778 -0.074 1.00 93.19 139 VAL A O 1
ATOM 1086 N N . PHE A 1 140 ? -5.642 -1.919 -1.012 1.00 91.56 140 PHE A N 1
ATOM 1087 C CA . PHE A 1 140 ? -6.120 -2.532 0.229 1.00 91.56 140 PHE A CA 1
ATOM 1088 C C . PHE A 1 140 ? -5.772 -4.013 0.302 1.00 91.56 140 PHE A C 1
ATOM 1090 O O . PHE A 1 140 ? -5.860 -4.737 -0.687 1.00 91.56 140 PHE A O 1
ATOM 1097 N N . GLY A 1 141 ? -5.459 -4.480 1.509 1.00 88.94 141 GLY A N 1
ATOM 1098 C CA . GLY A 1 141 ? -5.335 -5.897 1.823 1.00 88.94 141 GLY A CA 1
ATOM 1099 C C . GLY A 1 141 ? -5.670 -6.150 3.288 1.00 88.94 141 GLY A C 1
ATOM 1100 O O . GLY A 1 141 ? -5.044 -5.570 4.170 1.00 88.94 141 GLY A O 1
ATOM 1101 N N . SER A 1 142 ? -6.659 -7.005 3.553 1.00 88.94 142 SER A N 1
ATOM 1102 C CA . SER A 1 142 ? -7.121 -7.323 4.918 1.00 88.94 142 SER A CA 1
ATOM 1103 C C . SER A 1 142 ? -7.292 -8.820 5.187 1.00 88.94 142 SER A C 1
ATOM 1105 O O . SER A 1 142 ? -7.593 -9.215 6.309 1.00 88.94 142 SER A O 1
ATOM 1107 N N . TRP A 1 143 ? -7.064 -9.674 4.182 1.00 84.50 143 TRP A N 1
ATOM 1108 C CA . TRP A 1 143 ? -7.406 -11.101 4.216 1.00 84.50 143 TRP A CA 1
ATOM 1109 C C . TRP A 1 143 ? -6.876 -11.861 5.443 1.00 84.50 143 TRP A C 1
ATOM 1111 O O . TRP A 1 143 ? -7.613 -12.625 6.063 1.00 84.50 143 TRP A O 1
ATOM 1121 N N . CYS A 1 144 ? -5.613 -11.643 5.821 1.00 82.38 144 CYS A N 1
ATOM 1122 C CA . CYS A 1 144 ? -4.945 -12.411 6.876 1.00 82.38 144 CYS A CA 1
ATOM 1123 C C . CYS A 1 144 ? -5.585 -12.277 8.267 1.00 82.38 144 CYS A C 1
ATOM 1125 O O . CYS A 1 144 ? -5.387 -13.158 9.098 1.00 82.38 144 CYS A O 1
ATOM 1127 N N . TRP A 1 145 ? -6.365 -11.223 8.515 1.00 80.00 145 TRP A N 1
ATOM 1128 C CA . TRP A 1 145 ? -7.016 -10.981 9.806 1.00 80.00 145 TRP A CA 1
ATOM 1129 C C . TRP A 1 145 ? -8.435 -11.551 9.878 1.00 80.00 145 TRP A C 1
ATOM 1131 O O . TRP A 1 145 ? -8.910 -11.887 10.960 1.00 80.00 145 TRP A O 1
ATOM 1141 N N . TRP A 1 146 ? -9.100 -11.703 8.732 1.00 82.81 146 TRP A N 1
ATOM 1142 C CA . TRP A 1 146 ? -10.429 -12.318 8.641 1.00 82.81 146 TRP A CA 1
ATOM 1143 C C . TRP A 1 146 ? -10.375 -13.840 8.700 1.00 82.81 146 TRP A C 1
ATOM 1145 O O . TRP A 1 146 ? -11.333 -14.480 9.130 1.00 82.81 146 TRP A O 1
ATOM 1155 N N . ALA A 1 147 ? -9.248 -14.423 8.294 1.00 79.00 147 ALA A N 1
ATOM 1156 C CA . ALA A 1 147 ? -8.999 -15.852 8.376 1.00 79.00 147 ALA A CA 1
ATOM 1157 C C . ALA A 1 147 ? -8.748 -16.283 9.836 1.00 79.00 147 ALA A C 1
ATOM 1159 O O . ALA A 1 147 ? -7.633 -16.636 10.217 1.00 79.00 147 ALA A O 1
ATOM 1160 N N . SER A 1 148 ? -9.787 -16.246 10.674 1.00 68.75 148 SER A N 1
ATOM 1161 C CA . SER A 1 148 ? -9.751 -16.898 11.984 1.00 68.75 148 SER A CA 1
ATOM 1162 C C . SER A 1 148 ? -9.707 -18.416 11.825 1.00 68.75 148 SER A C 1
ATOM 1164 O O . SER A 1 148 ? -10.348 -18.997 10.946 1.00 68.75 148 SER A O 1
ATOM 1166 N N . LYS A 1 149 ? -8.903 -19.044 12.687 1.00 57.78 149 LYS A N 1
ATOM 1167 C CA . LYS A 1 149 ? -8.684 -20.491 12.761 1.00 57.78 149 LYS A CA 1
ATOM 1168 C C . LYS A 1 149 ? -10.017 -21.212 12.999 1.00 57.78 149 LYS A C 1
ATOM 1170 O O . LYS A 1 149 ? -10.777 -20.811 13.877 1.00 57.78 149 LYS A O 1
ATOM 1175 N N . LYS A 1 150 ? -10.261 -22.267 12.216 1.00 45.41 150 LYS A N 1
ATOM 1176 C CA . LYS A 1 150 ? -11.112 -23.380 12.652 1.00 45.41 150 LYS A CA 1
ATOM 1177 C C . LYS A 1 150 ? -10.531 -24.011 13.913 1.00 45.41 150 LYS A C 1
ATOM 1179 O O . LYS A 1 150 ? -9.280 -24.018 14.015 1.00 45.41 150 LYS A O 1
#

Secondary structure (DSSP, 8-state):
----HHHHHHHHHHHHHHHHHHTSSS-----------------------TT-------TT--SS-GGG-TTS-GGG-TTS----S---SPP-EE-TTS-EE-----SSSSEEEEETTEEEEETT--GGGGGGTT-SS-----HHHH----